Protein AF-A0A7S3JI72-F1 (afdb_monomer_lite)

Foldseek 3Di:
DVVLVVVLVVLVVVLVVLVVQCVDPDPVSNVVSCVVDPPVNSVVSVVVSVVSVVVVVVVVVVVVVVVVVLLVVLLVLLLVLLQQQLCQLCQNDPLDPRHHDNVSSVVSNVLSVLSVPQDPVCVVVSLVSLVVSLVVLVVCCPDPVNVVRPSSVVSSVSSNVSSD

Radius of gyration: 28.71 Å; chains: 1; bounding box: 62×26×76 Å

Organism: NCBI:txid151035

Sequence (164 aa):
VQPLLECLRECNITIRWLLLHRNCRDKKLRDIVEANHTTEDILDLLLSTSKFEKELKELFTDLVASKNTVWTKDKNECVYFMEEIAEYFAGNRNMGKQYVDQNYSAWFKQIGERISNLNYKHSTVTGRTIKSIIQALDDIEIYEPVETNVQIKHFIQETKKYLL

Secondary structure (DSSP, 8-state):
-HHHHHHHHHHHHHHHHHHHHHT-S-HHHHHHHHHH--HHHHHHHHHHHHHHHHHHHHHHHHHHHHHHHHHHHHHHHHHHHHHHHHHHHTTSS-SSS----HHHHHHHHHHHHHHHT--TT-HHHHHHHHHHHHHHHHHHTTSHHHHS-HHHHHHHHHHHHHH-

InterPro domains:
  IPR019393 WASH complex, subunit strumpellin [PF10266] (2-163)
  IPR019393 WASH complex, subunit strumpellin [PTHR15691] (2-163)

Structure (mmCIF, N/CA/C/O backbone):
data_AF-A0A7S3JI72-F1
#
_entry.id   AF-A0A7S3JI72-F1
#
loop_
_atom_site.group_PDB
_atom_site.id
_atom_site.type_symbol
_atom_site.label_atom_id
_atom_site.label_alt_id
_atom_site.label_comp_id
_atom_site.label_asym_id
_atom_site.label_entity_id
_atom_site.label_seq_id
_atom_site.pdbx_PDB_ins_code
_atom_site.Cartn_x
_atom_site.Cartn_y
_atom_site.Cartn_z
_atom_site.occupancy
_atom_site.B_iso_or_equiv
_atom_site.auth_seq_id
_atom_site.auth_comp_id
_atom_site.auth_asym_id
_atom_site.auth_atom_id
_atom_site.pdbx_PDB_model_num
ATOM 1 N N . VAL A 1 1 ? 2.001 0.337 -15.689 1.00 73.88 1 VAL A N 1
ATOM 2 C CA . VAL A 1 1 ? 3.373 0.323 -15.123 1.00 73.88 1 VAL A CA 1
ATOM 3 C C . VAL A 1 1 ? 4.298 -0.597 -15.911 1.00 73.88 1 VAL A C 1
ATOM 5 O O . VAL A 1 1 ? 5.274 -0.111 -16.457 1.00 73.88 1 VAL A O 1
ATOM 8 N N . GLN A 1 2 ? 3.979 -1.886 -16.037 1.00 84.06 2 GLN A N 1
ATOM 9 C CA . GLN A 1 2 ? 4.814 -2.843 -16.772 1.00 84.06 2 GLN A CA 1
ATOM 10 C C . GLN A 1 2 ? 5.107 -2.468 -18.245 1.00 84.06 2 GLN A C 1
ATOM 12 O O . GLN A 1 2 ? 6.280 -2.493 -18.606 1.00 84.06 2 GLN A O 1
ATOM 17 N N . PRO A 1 3 ? 4.140 -1.950 -19.034 1.00 91.56 3 PRO A N 1
ATOM 18 C CA . PRO A 1 3 ? 4.422 -1.494 -20.402 1.00 91.56 3 PRO A CA 1
ATOM 19 C C . PRO A 1 3 ? 5.424 -0.329 -20.484 1.00 91.56 3 PRO A C 1
ATOM 21 O O . PRO A 1 3 ? 6.163 -0.204 -21.452 1.00 91.56 3 PRO A O 1
ATOM 24 N N . LEU A 1 4 ? 5.477 0.529 -19.456 1.00 90.56 4 LEU A N 1
ATOM 25 C CA . LEU A 1 4 ? 6.410 1.663 -19.408 1.00 90.56 4 LEU A CA 1
ATOM 26 C C . LEU A 1 4 ? 7.846 1.190 -19.151 1.00 90.56 4 LEU A C 1
ATOM 28 O O . LEU A 1 4 ? 8.782 1.701 -19.757 1.00 90.56 4 LEU A O 1
ATOM 32 N N . LEU A 1 5 ? 8.014 0.193 -18.277 1.00 91.19 5 LEU A N 1
ATOM 33 C CA . LEU A 1 5 ? 9.312 -0.433 -18.012 1.00 91.19 5 LEU A CA 1
ATOM 34 C C . LEU A 1 5 ? 9.819 -1.222 -19.224 1.00 91.19 5 LEU A C 1
ATOM 36 O O . LEU A 1 5 ? 11.012 -1.190 -19.521 1.00 91.19 5 LEU A O 1
ATOM 40 N N . GLU A 1 6 ? 8.919 -1.913 -19.923 1.00 94.31 6 GLU A N 1
ATOM 41 C CA . GLU A 1 6 ? 9.226 -2.620 -21.169 1.00 94.31 6 GLU A CA 1
ATOM 42 C C . GLU A 1 6 ? 9.686 -1.638 -22.250 1.00 94.31 6 GLU A C 1
ATOM 44 O O . GLU A 1 6 ? 10.779 -1.809 -22.785 1.00 94.31 6 GLU A O 1
ATOM 49 N N . CYS A 1 7 ? 8.947 -0.546 -22.462 1.00 93.94 7 CYS A N 1
ATOM 50 C CA . CYS A 1 7 ? 9.334 0.523 -23.382 1.00 93.94 7 CYS A CA 1
ATOM 51 C C . CYS A 1 7 ? 10.712 1.122 -23.034 1.00 93.94 7 CYS A C 1
ATOM 53 O O . CYS A 1 7 ? 11.588 1.205 -23.893 1.00 93.94 7 CYS A O 1
ATOM 55 N N . LEU A 1 8 ? 10.971 1.457 -21.760 1.00 94.31 8 LEU A N 1
ATOM 56 C CA . LEU A 1 8 ? 12.274 1.990 -21.332 1.00 94.31 8 LEU A CA 1
ATOM 57 C C . LEU A 1 8 ? 13.419 1.011 -21.632 1.00 94.31 8 LEU A C 1
ATOM 59 O O . LEU A 1 8 ? 14.511 1.406 -22.055 1.00 94.31 8 LEU A O 1
ATOM 63 N N . ARG A 1 9 ? 13.180 -0.282 -21.402 1.00 95.00 9 ARG A N 1
ATOM 64 C CA . ARG A 1 9 ? 14.145 -1.340 -21.692 1.00 95.00 9 ARG A CA 1
ATOM 65 C C . ARG A 1 9 ? 14.386 -1.469 -23.196 1.00 95.00 9 ARG A C 1
ATOM 67 O O . ARG A 1 9 ? 15.540 -1.592 -23.600 1.00 95.00 9 ARG A O 1
ATOM 74 N N . GLU A 1 10 ? 13.341 -1.436 -24.013 1.00 96.44 10 GLU A N 1
ATOM 75 C CA . GLU A 1 10 ? 13.443 -1.499 -25.474 1.00 96.44 10 GLU A CA 1
ATOM 76 C C . GLU A 1 10 ? 14.212 -0.307 -26.049 1.00 96.44 10 GLU A C 1
ATOM 78 O O . GLU A 1 10 ? 15.111 -0.509 -26.870 1.00 96.44 10 GLU A O 1
ATOM 83 N N . CYS A 1 11 ? 13.961 0.909 -25.556 1.00 94.94 11 CYS A N 1
ATOM 84 C CA . CYS A 1 11 ? 14.727 2.098 -25.930 1.00 94.94 11 CYS A CA 1
ATOM 85 C C . CYS A 1 11 ? 16.223 1.918 -25.633 1.00 94.94 11 CYS A C 1
ATOM 87 O O . CYS A 1 11 ? 17.066 2.111 -26.509 1.00 94.94 11 CYS A O 1
ATOM 89 N N . ASN A 1 12 ? 16.566 1.460 -24.425 1.00 94.94 12 ASN A N 1
ATOM 90 C CA . ASN A 1 12 ? 17.957 1.221 -24.027 1.00 94.94 12 ASN A CA 1
ATOM 91 C C . ASN A 1 12 ? 18.643 0.122 -24.857 1.00 94.94 12 ASN A C 1
ATOM 93 O O . ASN A 1 12 ? 19.807 0.267 -25.242 1.00 94.94 12 ASN A O 1
ATOM 97 N N . ILE A 1 13 ? 17.934 -0.972 -25.155 1.00 96.38 13 ILE A N 1
ATOM 98 C CA . ILE A 1 13 ? 18.436 -2.039 -26.033 1.00 96.38 13 ILE A CA 1
ATOM 99 C C . ILE A 1 13 ? 18.705 -1.482 -27.432 1.00 96.38 13 ILE A C 1
ATOM 101 O O . ILE A 1 13 ? 19.774 -1.735 -27.988 1.00 96.38 13 ILE A O 1
ATOM 105 N N . THR A 1 14 ? 17.773 -0.698 -27.971 1.00 94.25 14 THR A N 1
ATOM 106 C CA . THR A 1 14 ? 17.864 -0.108 -29.312 1.00 94.25 14 THR A CA 1
ATOM 107 C C . THR A 1 14 ? 19.039 0.859 -29.415 1.00 94.25 14 THR A C 1
ATOM 109 O O . THR A 1 14 ? 19.870 0.707 -30.309 1.00 94.25 14 THR A O 1
ATOM 112 N N . ILE A 1 15 ? 19.192 1.781 -28.457 1.00 93.94 15 ILE A N 1
ATOM 113 C CA . ILE A 1 15 ? 20.335 2.708 -28.396 1.00 93.94 15 ILE A CA 1
ATOM 114 C C . ILE A 1 15 ? 21.653 1.929 -28.366 1.00 93.94 15 ILE A C 1
ATOM 116 O O . ILE A 1 15 ? 22.560 2.191 -29.158 1.00 93.94 15 ILE A O 1
ATOM 120 N N . ARG A 1 16 ? 21.764 0.933 -27.477 1.00 94.19 16 ARG A N 1
ATOM 121 C CA . ARG A 1 16 ? 22.978 0.117 -27.357 1.00 94.19 16 ARG A CA 1
ATOM 122 C C . ARG A 1 16 ? 23.278 -0.633 -28.652 1.00 94.19 16 ARG A C 1
ATOM 124 O O . ARG A 1 16 ? 24.436 -0.700 -29.062 1.00 94.19 16 ARG A O 1
ATOM 131 N N . TRP A 1 17 ? 22.253 -1.193 -29.290 1.00 94.19 17 TRP A N 1
ATOM 132 C CA . TRP A 1 17 ? 22.389 -1.898 -30.557 1.00 94.19 17 TRP A CA 1
ATOM 133 C C . TRP A 1 17 ? 22.892 -0.957 -31.658 1.00 94.19 17 TRP A C 1
ATOM 135 O O . TRP A 1 17 ? 23.895 -1.275 -32.296 1.00 94.19 17 TRP A O 1
ATOM 145 N N . LEU A 1 18 ? 22.285 0.223 -31.817 1.00 91.88 18 LEU A N 1
ATOM 146 C CA . LEU A 1 18 ? 22.677 1.222 -32.820 1.00 91.88 18 LEU A CA 1
ATOM 147 C C . LEU A 1 18 ? 24.132 1.679 -32.637 1.00 91.88 18 LEU A C 1
ATOM 149 O O . LEU A 1 18 ? 24.908 1.690 -33.595 1.00 91.88 18 LEU A O 1
ATOM 153 N N . LEU A 1 19 ? 24.535 1.982 -31.399 1.00 90.19 19 LEU A N 1
ATOM 154 C CA . LEU A 1 19 ? 25.900 2.413 -31.083 1.00 90.19 19 LEU A CA 1
ATOM 155 C C . LEU A 1 19 ? 26.945 1.319 -31.345 1.00 90.19 19 LEU A C 1
ATOM 157 O O . LEU A 1 19 ? 28.036 1.609 -31.839 1.00 90.19 19 LEU A O 1
ATOM 161 N N . LEU A 1 20 ? 26.633 0.059 -31.029 1.00 91.25 20 LEU A N 1
ATOM 162 C CA . LEU A 1 20 ? 27.547 -1.061 -31.268 1.00 91.25 20 LEU A CA 1
ATOM 163 C C . LEU A 1 20 ? 27.712 -1.359 -32.760 1.00 91.25 20 LEU A C 1
ATOM 165 O O . LEU A 1 20 ? 28.834 -1.577 -33.217 1.00 91.25 20 LEU A O 1
ATOM 169 N N . HIS A 1 21 ? 26.622 -1.349 -33.529 1.00 89.38 21 HIS A N 1
ATOM 170 C CA . HIS A 1 21 ? 26.662 -1.729 -34.942 1.00 89.38 21 HIS A CA 1
ATOM 171 C C . HIS A 1 21 ? 27.246 -0.629 -35.837 1.00 89.38 21 HIS A C 1
ATOM 173 O O . HIS A 1 21 ? 27.873 -0.950 -36.845 1.00 89.38 21 HIS A O 1
ATOM 179 N N . ARG A 1 22 ? 27.192 0.644 -35.424 1.00 86.19 22 ARG A N 1
ATOM 180 C CA . ARG A 1 22 ? 27.988 1.715 -36.056 1.00 86.19 22 ARG A CA 1
ATOM 181 C C . ARG A 1 22 ? 29.496 1.560 -35.848 1.00 86.19 22 ARG A C 1
ATOM 183 O O . ARG A 1 22 ? 30.282 1.975 -36.687 1.00 86.19 22 ARG A O 1
ATOM 190 N N . ASN A 1 23 ? 29.916 0.906 -34.769 1.00 85.50 23 ASN A N 1
ATOM 191 C CA . ASN A 1 23 ? 31.329 0.662 -34.468 1.00 85.50 23 ASN A CA 1
ATOM 192 C C . ASN A 1 23 ? 31.790 -0.757 -34.844 1.00 85.50 23 ASN A C 1
ATOM 194 O O . ASN A 1 23 ? 32.869 -1.195 -34.434 1.00 85.50 23 ASN A O 1
ATOM 198 N N . CYS A 1 24 ? 30.986 -1.508 -35.604 1.00 89.19 24 CYS A N 1
ATOM 199 C CA . CYS A 1 24 ? 31.326 -2.880 -35.953 1.00 89.19 24 CYS A CA 1
ATOM 200 C C . CYS A 1 24 ? 32.441 -2.953 -37.014 1.00 89.19 24 CYS A C 1
ATOM 202 O O . CYS A 1 24 ? 32.686 -2.019 -37.782 1.00 89.19 24 CYS A O 1
ATOM 204 N N . ARG A 1 25 ? 33.146 -4.093 -37.043 1.00 87.19 25 ARG A N 1
ATOM 205 C CA . ARG A 1 25 ? 34.230 -4.349 -38.009 1.00 87.19 25 ARG A CA 1
ATOM 206 C C . ARG A 1 25 ? 33.710 -4.648 -39.416 1.00 87.19 25 ARG A C 1
ATOM 208 O O . ARG A 1 25 ? 34.442 -4.447 -40.381 1.00 87.19 25 ARG A O 1
ATOM 215 N N . ASP A 1 26 ? 32.478 -5.144 -39.529 1.00 91.56 26 ASP A N 1
ATOM 216 C CA . ASP A 1 26 ? 31.859 -5.444 -40.816 1.00 91.56 26 ASP A CA 1
ATOM 217 C C . ASP A 1 26 ? 31.366 -4.152 -41.472 1.00 91.56 26 ASP A C 1
ATOM 219 O O . ASP A 1 26 ? 30.374 -3.548 -41.062 1.00 91.56 26 ASP A O 1
ATOM 223 N N . LYS A 1 27 ? 32.069 -3.741 -42.527 1.00 89.94 27 LYS A N 1
ATOM 224 C CA . LYS A 1 27 ? 31.757 -2.523 -43.269 1.00 89.94 27 LYS A CA 1
ATOM 225 C C . LYS A 1 27 ? 30.331 -2.533 -43.831 1.00 89.94 27 LYS A C 1
ATOM 227 O O . LYS A 1 27 ? 29.674 -1.504 -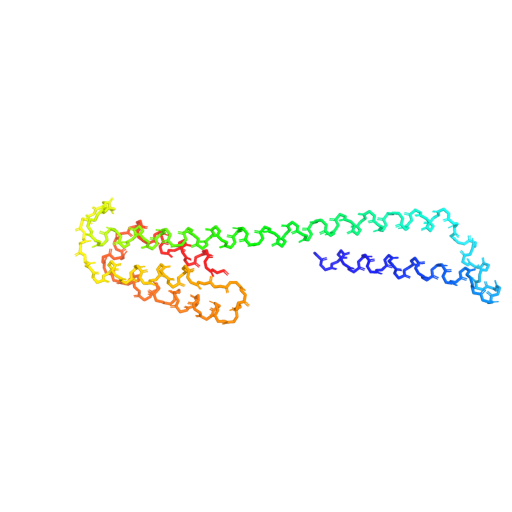43.783 1.00 89.94 27 LYS A O 1
ATOM 232 N N . LYS A 1 28 ? 29.825 -3.677 -44.312 1.00 88.50 28 LYS A N 1
ATOM 233 C CA . LYS A 1 28 ? 28.482 -3.739 -44.915 1.00 88.50 28 LYS A CA 1
ATOM 234 C C . LYS A 1 28 ? 27.400 -3.430 -43.887 1.00 88.50 28 LYS A C 1
ATOM 236 O O . LYS A 1 28 ? 26.480 -2.675 -44.175 1.00 88.50 28 LYS A O 1
ATOM 241 N N . LEU A 1 29 ? 27.523 -4.003 -42.690 1.00 84.69 29 LEU A N 1
ATOM 242 C CA . LEU A 1 29 ? 26.576 -3.770 -41.602 1.00 84.69 29 LEU A CA 1
ATOM 243 C C . LEU A 1 29 ? 26.653 -2.331 -41.090 1.00 84.69 29 LEU A C 1
ATOM 245 O O . LEU A 1 29 ? 25.613 -1.710 -40.883 1.00 84.69 29 LEU A O 1
ATOM 249 N N . ARG A 1 30 ? 27.862 -1.780 -40.943 1.00 89.75 30 ARG A N 1
ATOM 250 C CA . ARG A 1 30 ? 28.045 -0.381 -40.543 1.00 89.75 30 ARG A CA 1
ATOM 251 C C . ARG A 1 30 ? 27.406 0.587 -41.538 1.00 89.75 30 ARG A C 1
ATOM 253 O O . ARG A 1 30 ? 26.620 1.431 -41.118 1.00 89.75 30 ARG A O 1
ATOM 260 N N . ASP A 1 31 ? 27.685 0.421 -42.830 1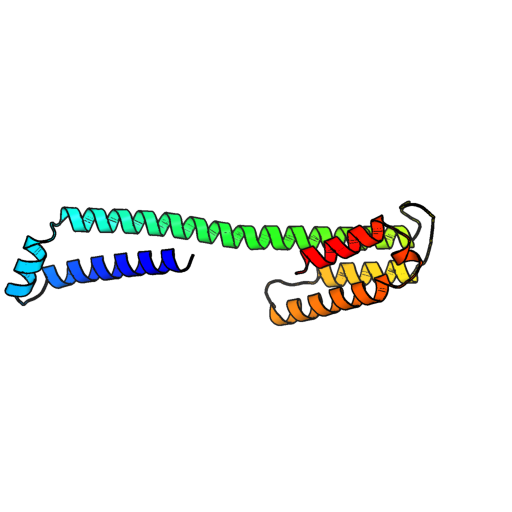.00 88.75 31 ASP A N 1
ATOM 261 C CA . ASP A 1 31 ? 27.177 1.306 -43.883 1.00 88.75 31 ASP A CA 1
ATOM 262 C C . ASP A 1 31 ? 25.629 1.278 -43.932 1.00 88.75 31 ASP A C 1
ATOM 264 O O . ASP A 1 31 ? 24.994 2.316 -44.109 1.00 88.75 31 ASP A O 1
ATOM 268 N N . ILE A 1 32 ? 25.000 0.114 -43.694 1.00 89.06 32 ILE A N 1
ATOM 269 C CA . ILE A 1 32 ? 23.533 -0.006 -43.589 1.00 89.06 32 ILE A CA 1
ATOM 270 C C . ILE A 1 32 ? 22.994 0.794 -42.396 1.00 89.06 32 ILE A C 1
ATOM 272 O O . ILE A 1 32 ? 22.000 1.505 -42.532 1.00 89.06 32 ILE A O 1
ATOM 276 N N . VAL A 1 33 ? 23.612 0.683 -41.218 1.00 87.81 33 VAL A N 1
ATOM 277 C CA . VAL A 1 33 ? 23.126 1.382 -40.017 1.00 87.81 33 VAL A CA 1
ATOM 278 C C . VAL A 1 33 ? 23.320 2.894 -40.142 1.00 87.81 33 VAL A C 1
ATOM 280 O O . VAL A 1 33 ? 22.417 3.649 -39.786 1.00 87.81 33 VAL A O 1
ATOM 283 N N . GLU A 1 34 ? 24.455 3.340 -40.685 1.00 87.31 34 GLU A N 1
ATOM 284 C CA . GLU A 1 34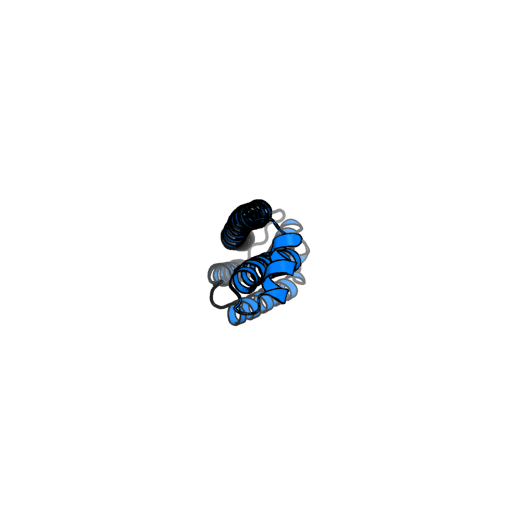 ? 24.747 4.760 -40.914 1.00 87.31 34 GLU A CA 1
ATOM 285 C C . GLU A 1 34 ? 23.820 5.402 -41.953 1.00 87.31 34 GLU A C 1
ATOM 287 O O . GLU A 1 34 ? 23.465 6.567 -41.794 1.00 87.31 34 GLU A O 1
ATOM 292 N N . ALA A 1 35 ? 23.388 4.651 -42.971 1.00 89.69 35 ALA A N 1
ATOM 293 C CA . ALA A 1 35 ? 22.454 5.143 -43.983 1.00 89.69 35 ALA A CA 1
ATOM 294 C C . ALA A 1 35 ? 21.019 5.328 -43.459 1.00 89.69 35 ALA A C 1
ATOM 296 O O . ALA A 1 35 ? 20.284 6.156 -43.988 1.00 89.69 35 ALA A O 1
ATOM 297 N N . ASN A 1 36 ? 20.610 4.547 -42.453 1.00 87.06 36 ASN A N 1
ATOM 298 C CA . ASN A 1 36 ? 19.236 4.562 -41.938 1.00 87.06 36 ASN A CA 1
ATOM 299 C C . ASN A 1 36 ? 19.047 5.460 -40.709 1.00 87.06 36 ASN A C 1
ATOM 301 O O . ASN A 1 36 ? 17.927 5.884 -40.454 1.00 87.06 36 ASN A O 1
ATOM 305 N N . HIS A 1 37 ? 20.107 5.717 -39.937 1.00 86.44 37 HIS A N 1
ATOM 306 C CA . HIS A 1 37 ? 20.027 6.528 -38.722 1.00 86.44 37 HIS A CA 1
ATOM 307 C C . HIS A 1 37 ? 21.238 7.449 -38.619 1.00 86.44 37 HIS A C 1
ATOM 309 O O . HIS A 1 37 ? 22.397 7.002 -38.637 1.00 86.44 37 HIS A O 1
ATOM 315 N N . THR A 1 38 ? 20.971 8.740 -38.464 1.00 88.94 38 THR A N 1
ATOM 316 C CA . THR A 1 38 ? 22.001 9.748 -38.243 1.00 88.94 38 THR A CA 1
ATOM 317 C C . THR A 1 38 ? 22.474 9.732 -36.790 1.00 88.94 38 THR A C 1
ATOM 319 O O . THR A 1 38 ? 21.875 9.123 -35.903 1.00 88.94 38 THR A O 1
ATOM 322 N N . THR A 1 39 ? 23.600 10.395 -36.530 1.00 87.44 39 THR A N 1
ATOM 323 C CA . THR A 1 39 ? 24.075 10.586 -35.155 1.00 87.44 39 THR A CA 1
ATOM 324 C C . THR A 1 39 ? 23.091 11.436 -34.341 1.00 87.44 39 THR A C 1
ATOM 326 O O . THR A 1 39 ? 22.939 11.189 -33.149 1.00 87.44 39 THR A O 1
ATOM 329 N N . GLU A 1 40 ? 22.408 12.394 -34.977 1.00 91.19 40 GLU A N 1
ATOM 330 C CA . GLU A 1 40 ? 21.400 13.254 -34.341 1.00 91.19 40 GLU A CA 1
ATOM 331 C C . GLU A 1 40 ? 20.199 12.430 -33.865 1.00 91.19 40 GLU A C 1
ATOM 333 O O . GLU A 1 40 ? 19.854 12.508 -32.691 1.00 91.19 40 GLU A O 1
ATOM 338 N N . ASP A 1 41 ? 19.681 11.519 -34.698 1.00 90.25 41 ASP A N 1
ATOM 339 C CA . ASP A 1 41 ? 18.567 10.629 -34.324 1.00 90.25 41 ASP A CA 1
ATOM 340 C C . ASP A 1 41 ? 18.885 9.785 -33.076 1.00 90.25 41 ASP A C 1
ATOM 342 O O . ASP A 1 41 ? 18.046 9.575 -32.198 1.00 90.25 41 ASP A O 1
ATOM 346 N N . ILE A 1 42 ? 20.126 9.292 -32.979 1.00 91.12 42 ILE A N 1
ATOM 347 C CA . ILE A 1 42 ? 20.583 8.492 -31.834 1.00 91.12 42 ILE A CA 1
ATOM 348 C C . ILE A 1 42 ? 20.693 9.362 -30.579 1.00 91.12 42 ILE A C 1
ATOM 350 O O . ILE A 1 42 ? 20.334 8.909 -29.489 1.00 91.12 42 ILE A O 1
ATOM 354 N N . LEU A 1 43 ? 21.196 10.592 -30.714 1.00 92.81 43 LEU A N 1
ATOM 355 C CA . LEU A 1 43 ? 21.298 11.541 -29.607 1.00 92.81 43 LEU A CA 1
ATOM 356 C C . LEU A 1 43 ? 19.913 11.969 -29.107 1.00 92.81 43 LEU A C 1
ATOM 358 O O . LEU A 1 43 ? 19.699 11.988 -27.896 1.00 92.81 43 LEU A O 1
ATOM 362 N N . ASP A 1 44 ? 18.967 12.220 -30.008 1.00 94.75 44 ASP A N 1
ATOM 363 C CA . ASP A 1 44 ? 17.584 12.566 -29.672 1.00 94.75 44 ASP A CA 1
ATOM 364 C C . ASP A 1 44 ? 16.870 11.416 -28.961 1.00 94.75 44 ASP A C 1
ATOM 366 O O . ASP A 1 44 ? 16.194 11.626 -27.946 1.00 94.75 44 ASP A O 1
ATOM 370 N N . LEU A 1 45 ? 17.064 10.181 -29.436 1.00 93.06 45 LEU A N 1
ATOM 371 C CA . LEU A 1 45 ? 16.540 8.989 -28.774 1.00 93.06 45 LEU A CA 1
ATOM 372 C C . LEU A 1 45 ? 17.158 8.811 -27.381 1.00 93.06 45 LEU A C 1
ATOM 374 O O . LEU A 1 45 ? 16.444 8.495 -26.428 1.00 93.06 45 LEU A O 1
ATOM 378 N N . LEU A 1 46 ? 18.466 9.037 -27.236 1.00 95.00 46 LEU A N 1
ATOM 379 C CA . LEU A 1 46 ? 19.167 8.946 -25.954 1.00 95.00 46 LEU A CA 1
ATOM 380 C C . LEU A 1 46 ? 18.675 10.005 -24.964 1.00 95.00 46 LEU A C 1
ATOM 382 O O . LEU A 1 46 ? 18.387 9.678 -23.810 1.00 95.00 46 LEU A O 1
ATOM 386 N N . LEU A 1 47 ? 18.524 11.251 -25.411 1.00 96.19 47 LEU A N 1
ATOM 387 C CA . LEU A 1 47 ? 18.028 12.347 -24.585 1.00 96.19 47 LEU A CA 1
ATOM 388 C C . LEU A 1 47 ? 16.580 12.094 -24.148 1.00 96.19 47 LEU A C 1
ATOM 390 O O . LEU A 1 47 ? 16.250 12.229 -22.968 1.00 96.19 47 LEU A O 1
ATOM 394 N N . SER A 1 48 ? 15.735 11.666 -25.087 1.00 95.81 48 SER A N 1
ATOM 395 C CA . SER A 1 48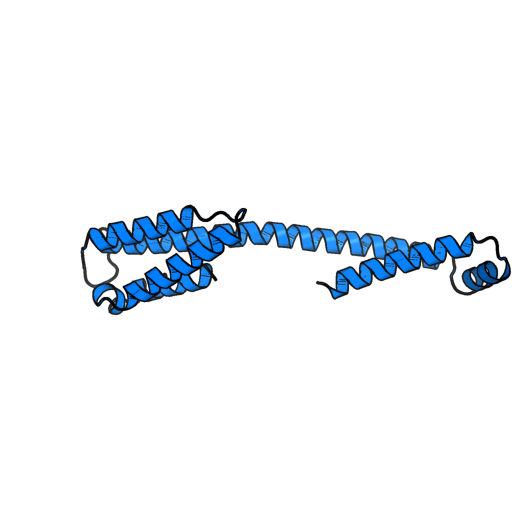 ? 14.332 11.331 -24.828 1.00 95.81 48 SER A CA 1
ATOM 396 C C . SER A 1 48 ? 14.201 10.145 -23.867 1.00 95.81 48 SER A C 1
ATOM 398 O O . SER A 1 48 ? 13.389 10.192 -22.944 1.00 95.81 48 SER A O 1
ATOM 400 N N . THR A 1 49 ? 15.050 9.121 -24.013 1.00 96.00 49 THR A N 1
ATOM 401 C CA . THR A 1 49 ? 15.110 7.965 -23.099 1.00 96.00 49 THR A CA 1
ATOM 402 C C . THR A 1 49 ? 15.551 8.385 -21.700 1.00 96.00 49 THR A C 1
ATOM 404 O O . THR A 1 49 ? 14.941 7.963 -20.723 1.00 96.00 49 THR A O 1
ATOM 407 N N . SER A 1 50 ? 16.554 9.262 -21.585 1.00 95.62 50 SER A N 1
ATOM 408 C CA . SER A 1 50 ? 17.017 9.782 -20.293 1.00 95.62 50 SER A CA 1
ATOM 409 C C . SER A 1 50 ? 15.944 10.612 -19.582 1.00 95.62 50 SER A C 1
ATOM 411 O O . SER A 1 50 ? 15.728 10.450 -18.378 1.00 95.62 50 SER A O 1
ATOM 413 N N . LYS A 1 51 ? 15.230 11.471 -20.321 1.00 95.75 51 LYS A N 1
ATOM 414 C CA . LYS A 1 51 ? 14.104 12.237 -19.778 1.00 95.75 51 LYS A CA 1
ATOM 415 C C . LYS A 1 51 ? 12.989 11.309 -19.295 1.00 95.75 51 LYS A C 1
ATOM 417 O O . LYS A 1 51 ? 12.529 11.456 -18.165 1.00 95.75 51 LYS A O 1
ATOM 422 N N . PHE A 1 52 ? 12.606 10.335 -20.117 1.00 95.88 52 PHE A N 1
ATOM 423 C CA . PHE A 1 52 ? 11.594 9.348 -19.758 1.00 95.88 52 PHE A CA 1
ATOM 424 C C . PHE A 1 52 ? 11.992 8.534 -18.519 1.00 95.88 52 PHE A C 1
ATOM 426 O O . PHE A 1 52 ? 11.181 8.365 -17.614 1.00 95.88 52 PHE A O 1
ATOM 433 N N . GLU A 1 53 ? 13.245 8.079 -18.432 1.00 95.62 53 GLU A N 1
ATOM 434 C CA . GLU A 1 53 ? 13.760 7.360 -17.263 1.00 95.62 53 GLU A CA 1
ATOM 435 C C . GLU A 1 53 ? 13.647 8.196 -15.986 1.00 95.62 53 GLU A C 1
ATOM 437 O O . GLU A 1 53 ? 13.208 7.689 -14.950 1.00 95.62 53 GLU A O 1
ATOM 442 N N . LYS A 1 54 ? 14.017 9.479 -16.060 1.00 96.19 54 LYS A N 1
ATOM 443 C CA . LYS A 1 54 ? 13.920 10.400 -14.927 1.00 96.19 54 LYS A CA 1
ATOM 444 C C . LYS A 1 54 ? 12.473 10.556 -14.460 1.00 96.19 54 LYS A C 1
ATOM 446 O O . LYS A 1 54 ? 12.205 10.343 -13.281 1.00 96.19 54 LYS A O 1
ATOM 451 N N . GLU A 1 55 ? 11.558 10.878 -15.371 1.00 95.25 55 GLU A N 1
ATOM 452 C CA . GLU A 1 55 ? 10.135 11.054 -15.050 1.00 95.25 55 GLU A CA 1
ATOM 453 C C . GLU A 1 55 ? 9.529 9.763 -14.482 1.00 95.25 55 GLU A C 1
ATOM 455 O O . GLU A 1 55 ? 8.818 9.784 -13.477 1.00 95.25 55 GLU A O 1
ATOM 460 N N . LEU A 1 56 ? 9.867 8.610 -15.068 1.00 93.94 56 LEU A N 1
ATOM 461 C CA . LEU A 1 56 ? 9.412 7.313 -14.583 1.00 93.94 56 LEU A CA 1
ATOM 462 C C . LEU A 1 56 ? 9.928 7.037 -13.164 1.00 93.94 56 LEU A C 1
ATOM 464 O O . LEU A 1 56 ? 9.168 6.595 -12.302 1.00 93.94 56 LEU A O 1
ATOM 468 N N . LYS A 1 57 ? 11.206 7.321 -12.896 1.00 93.62 57 LYS A N 1
ATOM 469 C CA . LYS A 1 57 ? 11.816 7.156 -11.572 1.00 93.62 57 LYS A CA 1
ATOM 470 C C . LYS A 1 57 ? 11.172 8.062 -10.525 1.00 93.62 57 LYS A C 1
ATOM 472 O O . LYS A 1 57 ? 10.934 7.599 -9.408 1.00 93.62 57 LYS A O 1
ATOM 477 N N . GLU A 1 58 ? 10.905 9.319 -10.864 1.00 94.12 58 GLU A N 1
ATOM 478 C CA . GLU A 1 58 ? 10.217 10.270 -9.983 1.00 94.12 58 GLU A CA 1
ATOM 479 C C . GLU A 1 58 ? 8.821 9.745 -9.627 1.00 94.12 58 GLU A C 1
ATOM 481 O O . GLU A 1 58 ? 8.534 9.545 -8.448 1.00 94.12 58 GLU A O 1
ATOM 486 N N . LEU A 1 59 ? 8.030 9.339 -10.626 1.00 90.50 59 LEU A N 1
ATOM 487 C CA . LEU A 1 59 ? 6.707 8.740 -10.413 1.00 90.50 59 LEU A CA 1
ATOM 488 C C . LEU A 1 59 ? 6.744 7.502 -9.507 1.00 90.50 59 LEU A C 1
ATOM 490 O O . LEU A 1 59 ? 5.899 7.350 -8.625 1.00 90.50 59 LEU A O 1
ATOM 494 N N . PHE A 1 60 ? 7.713 6.602 -9.697 1.00 88.62 60 PHE A N 1
ATOM 495 C CA . PHE A 1 60 ? 7.863 5.433 -8.825 1.00 88.62 60 PHE A CA 1
ATOM 496 C C . PHE A 1 60 ? 8.266 5.808 -7.403 1.00 88.62 60 PHE A C 1
ATOM 498 O O . PHE A 1 60 ? 7.790 5.189 -6.451 1.00 88.62 60 PHE A O 1
ATOM 505 N N . THR A 1 61 ? 9.149 6.791 -7.255 1.00 89.69 61 THR A N 1
ATOM 506 C CA . THR A 1 61 ? 9.606 7.253 -5.942 1.00 89.69 61 THR A CA 1
ATOM 507 C C . THR A 1 61 ? 8.437 7.851 -5.169 1.00 89.69 61 THR A C 1
ATOM 509 O O . THR A 1 61 ? 8.210 7.468 -4.021 1.00 89.69 61 THR A O 1
ATOM 512 N N . ASP A 1 62 ? 7.640 8.688 -5.829 1.00 88.81 62 ASP A N 1
ATOM 513 C CA . ASP A 1 62 ? 6.451 9.304 -5.251 1.00 88.81 62 ASP A CA 1
ATOM 514 C C . ASP A 1 62 ? 5.387 8.262 -4.903 1.00 88.81 62 ASP A C 1
ATOM 516 O O . ASP A 1 62 ? 4.836 8.295 -3.807 1.00 88.81 62 ASP A O 1
ATOM 520 N N . LEU A 1 63 ? 5.152 7.279 -5.778 1.00 86.44 63 LEU A N 1
ATOM 521 C CA . LEU A 1 63 ? 4.210 6.185 -5.525 1.00 86.44 63 LEU A CA 1
ATOM 522 C C . LEU A 1 63 ? 4.624 5.323 -4.321 1.00 86.44 63 LEU A C 1
ATOM 524 O O . LEU A 1 63 ? 3.792 4.897 -3.518 1.00 86.44 63 LEU A O 1
ATOM 528 N N . VAL A 1 64 ? 5.918 5.031 -4.185 1.00 84.69 64 VAL A N 1
ATOM 529 C CA . VAL A 1 64 ? 6.435 4.260 -3.045 1.00 84.69 64 VAL A CA 1
ATOM 530 C C . VAL A 1 64 ? 6.373 5.089 -1.761 1.00 84.69 64 VAL A C 1
ATOM 532 O O . VAL A 1 64 ? 6.005 4.558 -0.710 1.00 84.69 64 VAL A O 1
ATOM 535 N N . ALA A 1 65 ? 6.685 6.385 -1.834 1.00 83.19 65 ALA A N 1
ATOM 536 C CA . ALA A 1 65 ? 6.573 7.300 -0.705 1.00 83.19 65 ALA A CA 1
ATOM 537 C C . ALA A 1 65 ? 5.114 7.450 -0.247 1.00 83.19 65 ALA A C 1
ATOM 539 O O . ALA A 1 65 ? 4.831 7.341 0.950 1.00 83.19 65 ALA A O 1
ATOM 540 N N . SER A 1 66 ? 4.180 7.606 -1.189 1.00 85.38 66 SER A N 1
ATOM 541 C CA . SER A 1 66 ? 2.751 7.740 -0.908 1.00 85.38 66 SER A CA 1
ATOM 542 C C . SER A 1 66 ? 2.160 6.468 -0.307 1.00 85.38 66 SER A C 1
ATOM 544 O O . SER A 1 66 ? 1.271 6.536 0.535 1.00 85.38 66 SER A O 1
ATOM 546 N N . LYS A 1 67 ? 2.663 5.284 -0.673 1.00 82.56 67 LYS A N 1
ATOM 547 C CA . LYS A 1 67 ? 2.174 4.026 -0.096 1.00 82.56 67 LYS A CA 1
ATOM 548 C C . LYS A 1 67 ? 2.362 3.972 1.423 1.00 82.56 67 LYS A C 1
ATOM 550 O O . LYS A 1 67 ? 1.466 3.521 2.131 1.00 82.56 67 LYS A O 1
ATOM 555 N N . ASN A 1 68 ? 3.504 4.441 1.931 1.00 80.44 68 ASN A N 1
ATOM 556 C CA . ASN A 1 68 ? 3.765 4.465 3.374 1.00 80.44 68 ASN A CA 1
ATOM 557 C C . ASN A 1 68 ? 2.891 5.491 4.100 1.00 80.44 68 ASN A C 1
ATOM 559 O O . ASN A 1 68 ? 2.450 5.228 5.221 1.00 80.44 68 ASN A O 1
ATOM 563 N N . THR A 1 69 ? 2.642 6.649 3.485 1.00 84.44 69 THR A N 1
ATOM 564 C CA . THR A 1 69 ? 1.791 7.681 4.086 1.00 84.44 69 THR A CA 1
ATOM 565 C C . THR A 1 69 ? 0.332 7.244 4.119 1.00 84.44 69 THR A C 1
ATOM 567 O O . THR A 1 69 ? -0.291 7.370 5.167 1.00 84.44 69 THR A O 1
ATOM 570 N N . VAL A 1 70 ? -0.176 6.650 3.033 1.00 85.94 70 VAL A N 1
ATOM 571 C CA . VAL A 1 70 ? -1.521 6.053 2.971 1.00 85.94 70 VAL A CA 1
ATOM 572 C C . VAL A 1 70 ? -1.658 4.946 4.014 1.00 85.94 70 VAL A C 1
ATOM 574 O O . VAL A 1 70 ? -2.531 5.032 4.865 1.00 85.94 70 VAL A O 1
ATOM 577 N N . TRP A 1 71 ? -0.722 3.991 4.057 1.00 86.88 71 TRP A N 1
ATOM 578 C CA . TRP A 1 71 ? -0.723 2.928 5.069 1.00 86.88 71 TRP A CA 1
ATOM 579 C C . TRP A 1 71 ? -0.765 3.467 6.503 1.00 86.88 71 TRP A C 1
ATOM 581 O O . TRP A 1 71 ? -1.522 2.982 7.339 1.00 86.88 71 TRP A O 1
ATOM 591 N N . THR A 1 72 ? 0.068 4.464 6.808 1.00 86.88 72 THR A N 1
ATOM 592 C CA . THR A 1 72 ? 0.140 5.039 8.158 1.00 86.88 72 THR A CA 1
ATOM 593 C C . THR A 1 72 ? -1.144 5.783 8.504 1.00 86.88 72 THR A C 1
ATOM 595 O O . THR A 1 72 ? -1.627 5.668 9.626 1.00 86.88 72 THR A O 1
ATOM 598 N N . LYS A 1 73 ? -1.709 6.516 7.540 1.00 90.62 73 LYS A N 1
ATOM 599 C CA . LYS A 1 73 ? -2.983 7.209 7.700 1.00 90.62 73 LYS A CA 1
ATOM 600 C C . LYS A 1 73 ? -4.110 6.214 7.976 1.00 90.62 73 LYS A C 1
ATOM 602 O O . LYS A 1 73 ? -4.743 6.318 9.017 1.00 90.62 73 LYS A O 1
ATOM 607 N N . ASP A 1 74 ? -4.298 5.229 7.106 1.00 91.44 74 ASP A N 1
ATOM 608 C CA . ASP A 1 74 ? -5.388 4.251 7.202 1.00 91.44 74 ASP A CA 1
ATOM 609 C 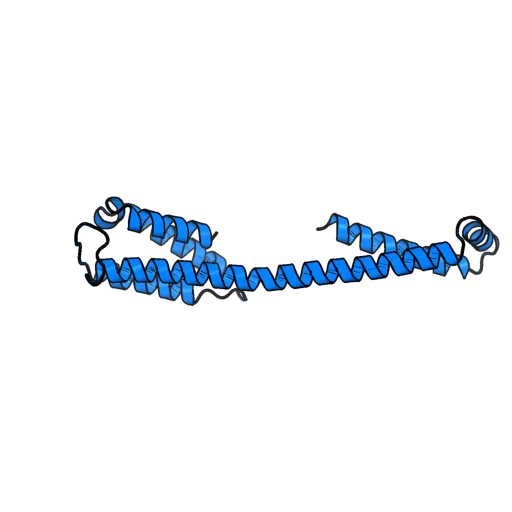C . ASP A 1 74 ? -5.296 3.437 8.501 1.00 91.44 74 ASP A C 1
ATOM 611 O O . ASP A 1 74 ? -6.291 3.216 9.192 1.00 91.44 74 ASP A O 1
ATOM 615 N N . LYS A 1 75 ? -4.074 3.069 8.904 1.00 92.12 75 LYS A N 1
ATOM 616 C CA . LYS A 1 75 ? -3.808 2.430 10.196 1.00 92.12 75 LYS A CA 1
ATOM 617 C C . LYS A 1 75 ? -4.206 3.321 11.375 1.00 92.12 75 LYS A C 1
ATOM 619 O O . LYS A 1 75 ? -4.828 2.825 12.310 1.00 92.12 75 LYS A O 1
ATOM 624 N N . ASN A 1 76 ? -3.843 4.603 11.354 1.00 93.12 76 ASN A N 1
ATOM 625 C CA . ASN A 1 76 ? -4.174 5.534 12.433 1.00 93.12 76 ASN A CA 1
ATOM 626 C C . ASN A 1 76 ? -5.687 5.771 12.534 1.00 93.12 76 ASN A C 1
ATOM 628 O O . ASN A 1 76 ? -6.211 5.786 13.643 1.00 93.12 76 ASN A O 1
ATOM 632 N N . GLU A 1 77 ? -6.392 5.880 11.405 1.00 93.69 77 GLU A N 1
ATOM 633 C CA . GLU A 1 77 ? -7.861 5.966 11.377 1.00 93.69 77 GLU A CA 1
ATOM 634 C C . GLU A 1 77 ? -8.505 4.712 11.987 1.00 93.69 77 GLU A C 1
ATOM 636 O O . GLU A 1 77 ? -9.417 4.806 12.805 1.00 93.69 77 GLU A O 1
ATOM 641 N N . CYS A 1 78 ? -7.983 3.521 11.674 1.00 93.38 78 CYS A N 1
ATOM 642 C CA . CYS A 1 78 ? -8.463 2.283 12.288 1.00 93.38 78 CYS A CA 1
ATOM 643 C C . CYS A 1 78 ? -8.255 2.255 13.808 1.00 93.38 78 CYS A C 1
ATOM 645 O O . CYS A 1 78 ? -9.149 1.826 14.535 1.00 93.38 78 CYS A O 1
ATOM 647 N N . VAL A 1 79 ? -7.086 2.691 14.293 1.00 94.50 79 VAL A N 1
ATOM 648 C CA . VAL A 1 79 ? -6.812 2.789 15.738 1.00 94.50 79 VAL A CA 1
ATOM 649 C C . VAL A 1 79 ? -7.783 3.768 16.389 1.00 94.50 79 VAL A C 1
ATOM 651 O O . VAL A 1 79 ? -8.397 3.420 17.394 1.00 94.50 79 VAL A O 1
ATOM 654 N N . TYR A 1 80 ? -7.985 4.934 15.772 1.00 94.50 80 TYR A N 1
ATOM 655 C CA . TYR A 1 80 ? -8.940 5.934 16.235 1.00 94.50 80 TYR A CA 1
ATOM 656 C C . TYR A 1 80 ? -10.351 5.348 16.363 1.00 94.50 80 TYR A C 1
ATOM 658 O O . TYR A 1 80 ? -10.948 5.436 17.428 1.00 94.50 80 TYR A O 1
ATOM 666 N N . PHE A 1 81 ? -10.864 4.654 15.344 1.00 93.06 81 PHE A N 1
ATOM 667 C CA . PHE A 1 81 ? -12.181 4.011 15.425 1.00 93.06 81 PHE A CA 1
ATOM 668 C C . PHE A 1 81 ? -12.293 3.003 16.572 1.00 93.06 81 PHE A C 1
ATOM 670 O O . PHE A 1 81 ? -13.306 2.979 17.271 1.00 93.06 81 PHE A O 1
ATOM 677 N N . MET A 1 82 ? -11.262 2.187 16.801 1.00 93.56 82 MET A N 1
ATOM 678 C CA . MET A 1 82 ? -11.266 1.226 17.908 1.00 93.56 82 MET A CA 1
ATOM 679 C C . MET A 1 82 ? -11.240 1.920 19.276 1.00 93.56 82 MET A C 1
ATOM 681 O O . MET A 1 82 ? -11.939 1.487 20.192 1.00 93.56 82 MET A O 1
ATOM 685 N N . GLU A 1 83 ? -10.489 3.015 19.416 1.00 93.44 83 GLU A N 1
ATOM 686 C CA . GLU A 1 83 ? -10.480 3.842 20.628 1.00 93.44 83 GLU A CA 1
ATOM 687 C C . GLU A 1 83 ? -11.838 4.515 20.863 1.00 93.44 83 GLU A C 1
ATOM 689 O O . GLU A 1 83 ? -12.358 4.475 21.977 1.00 93.44 83 GLU A O 1
ATOM 694 N N . GLU A 1 84 ? -12.464 5.057 19.818 1.00 92.00 84 GLU A N 1
ATOM 695 C CA . GLU A 1 84 ? -13.790 5.673 19.898 1.00 92.00 84 GLU A CA 1
ATOM 696 C C . GLU A 1 84 ? -14.849 4.682 20.397 1.00 92.00 84 GLU A C 1
ATOM 698 O O . GLU A 1 84 ? -15.628 5.005 21.301 1.00 92.00 84 GLU A O 1
ATOM 703 N N . ILE A 1 85 ? -14.862 3.464 19.843 1.00 90.19 85 ILE A N 1
ATOM 704 C CA . ILE A 1 85 ? -15.775 2.399 20.276 1.00 90.19 85 ILE A CA 1
ATOM 705 C C . ILE A 1 85 ? -15.460 1.988 21.721 1.00 90.19 85 ILE A C 1
ATOM 707 O O . ILE A 1 85 ? -16.371 1.829 22.537 1.00 90.19 85 ILE A O 1
ATOM 711 N N . ALA A 1 86 ? -14.181 1.855 22.077 1.00 92.00 86 ALA A N 1
ATOM 712 C CA . ALA A 1 86 ? -13.793 1.489 23.431 1.00 92.00 86 ALA A CA 1
ATOM 713 C C . ALA A 1 86 ? -14.221 2.526 24.480 1.00 92.00 86 ALA A C 1
ATOM 715 O O . ALA A 1 86 ? -14.673 2.154 25.565 1.00 92.00 86 ALA A O 1
ATOM 716 N N . GLU A 1 87 ? -14.092 3.816 24.174 1.00 90.31 87 GLU A N 1
ATOM 717 C CA . GLU A 1 87 ? -14.511 4.904 25.060 1.00 90.31 87 GLU A CA 1
ATOM 718 C C . GLU A 1 87 ? -16.041 5.013 25.163 1.00 90.31 87 GLU A C 1
ATOM 720 O O . GLU A 1 87 ? -16.562 5.379 26.220 1.00 90.31 87 GLU A O 1
ATOM 725 N N . TYR A 1 88 ? -16.782 4.627 24.117 1.00 89.19 88 TYR A N 1
ATOM 726 C CA . TYR A 1 88 ? -18.236 4.454 24.204 1.00 89.19 88 TYR A CA 1
ATOM 727 C C . TYR A 1 88 ? -18.612 3.371 25.221 1.00 89.19 88 TYR A C 1
ATOM 729 O O . TYR A 1 88 ? -19.368 3.648 26.153 1.00 89.19 88 TYR A O 1
ATOM 737 N N . PHE A 1 89 ? -18.017 2.178 25.121 1.00 87.56 89 PHE A N 1
ATOM 738 C CA . PHE A 1 89 ? -18.268 1.095 26.079 1.00 87.56 89 PHE A CA 1
ATOM 739 C C . PHE A 1 89 ? -17.737 1.398 27.492 1.00 87.56 89 PHE A C 1
ATOM 741 O O . PHE A 1 89 ? -18.255 0.857 28.466 1.00 87.56 89 PHE A O 1
ATOM 748 N N . ALA A 1 90 ? -16.757 2.296 27.641 1.00 88.06 90 ALA A N 1
ATOM 749 C CA . ALA A 1 90 ? -16.315 2.801 28.945 1.00 88.06 90 ALA A CA 1
ATOM 750 C C . ALA A 1 90 ? -17.310 3.788 29.589 1.00 88.06 90 ALA A C 1
ATOM 752 O O . ALA A 1 90 ? -17.175 4.112 30.767 1.00 88.06 90 ALA A O 1
ATOM 753 N N . GLY A 1 91 ? -18.301 4.273 28.832 1.00 85.19 91 GLY A N 1
ATOM 754 C CA . GLY A 1 91 ? -19.252 5.294 29.273 1.00 85.19 91 GLY A CA 1
ATOM 755 C C . GLY A 1 91 ? -18.738 6.731 29.152 1.00 85.19 91 GLY A C 1
ATOM 756 O O . GLY A 1 91 ? -19.419 7.651 29.600 1.00 85.19 91 GLY A O 1
ATOM 757 N N . ASN A 1 92 ? -17.575 6.936 28.527 1.00 82.25 92 ASN A N 1
ATOM 758 C CA . ASN A 1 92 ? -16.950 8.249 28.346 1.00 82.25 92 ASN A CA 1
ATOM 759 C C . ASN A 1 92 ? -17.421 8.961 27.069 1.00 82.25 92 ASN A C 1
ATOM 761 O O . ASN A 1 92 ? -17.182 10.158 26.902 1.00 82.25 92 ASN A O 1
ATOM 765 N N . ARG A 1 93 ? -18.097 8.245 26.161 1.00 78.56 93 ARG A N 1
ATOM 766 C CA . ARG A 1 93 ? -18.675 8.806 24.934 1.00 78.56 93 ARG A CA 1
ATOM 767 C C . ARG A 1 93 ? -20.155 8.505 24.816 1.00 78.56 93 ARG A C 1
ATOM 769 O O . ARG A 1 93 ? -20.627 7.434 25.183 1.00 78.56 93 ARG A O 1
ATOM 776 N N . ASN A 1 94 ? -20.879 9.457 24.238 1.00 75.38 94 ASN A N 1
ATOM 777 C CA . ASN A 1 94 ? -22.285 9.298 23.917 1.00 75.38 94 ASN A CA 1
ATOM 778 C C . ASN A 1 94 ? -22.446 9.080 22.408 1.00 75.38 94 ASN A C 1
ATOM 780 O O . ASN A 1 94 ? -22.346 10.024 21.629 1.00 75.38 94 ASN A O 1
ATOM 784 N N . MET A 1 95 ? -22.688 7.829 22.018 1.00 73.06 95 MET A N 1
ATOM 785 C CA . MET A 1 95 ? -23.024 7.432 20.644 1.00 73.06 95 MET A CA 1
ATOM 786 C C . MET A 1 95 ? -24.465 6.905 20.567 1.00 73.06 95 MET A C 1
ATOM 788 O O . MET A 1 95 ? -24.737 5.914 19.894 1.00 73.06 95 MET A O 1
ATOM 792 N N . GLY A 1 96 ? -25.389 7.512 21.322 1.00 72.50 96 GLY A N 1
ATOM 793 C CA . GLY A 1 96 ? -26.798 7.114 21.375 1.00 72.50 96 GLY A CA 1
ATOM 794 C C . GLY A 1 96 ? -27.206 6.558 22.740 1.00 72.50 96 GLY A C 1
ATOM 795 O O . GLY A 1 96 ? -26.954 7.171 23.775 1.00 72.50 96 GLY A O 1
ATOM 796 N N . LYS A 1 97 ? -27.886 5.404 22.770 1.00 69.81 97 LYS A N 1
ATOM 797 C CA . LYS A 1 97 ? -28.298 4.783 24.040 1.00 69.81 97 LYS A CA 1
ATOM 798 C C . LYS A 1 97 ? -27.049 4.362 24.820 1.00 69.81 97 LYS A C 1
ATOM 800 O O . LYS A 1 97 ? -26.171 3.703 24.268 1.00 69.81 97 LYS A O 1
ATOM 805 N N . GLN A 1 98 ? -26.962 4.763 26.085 1.00 71.62 98 GLN A N 1
ATOM 806 C CA . GLN A 1 98 ? -25.794 4.487 26.916 1.00 71.62 98 GLN A CA 1
ATOM 807 C C . GLN A 1 98 ? -25.756 2.997 27.279 1.00 71.62 98 GLN A C 1
ATOM 809 O O . GLN A 1 98 ? -26.683 2.484 27.904 1.00 71.62 98 GLN A O 1
ATOM 814 N N . TYR A 1 99 ? -24.691 2.316 26.861 1.00 77.69 99 TYR A N 1
ATOM 815 C CA . TYR A 1 99 ? -24.410 0.920 27.178 1.00 77.69 99 TYR A CA 1
ATOM 816 C C . TYR A 1 99 ? -22.956 0.837 27.644 1.00 77.69 99 TYR A C 1
ATOM 818 O O . TYR A 1 99 ? -22.039 1.098 26.869 1.00 77.69 99 TYR A O 1
ATOM 826 N N . VAL A 1 100 ? -22.756 0.545 28.930 1.00 84.56 100 VAL A N 1
ATOM 827 C CA . VAL A 1 100 ? -21.430 0.527 29.560 1.00 84.56 100 VAL A CA 1
ATOM 828 C C . VAL A 1 100 ? -21.033 -0.911 29.832 1.00 84.56 100 VAL A C 1
ATOM 830 O O . VAL A 1 100 ? -21.742 -1.633 30.529 1.00 84.56 100 VAL A O 1
ATOM 833 N N . ASP A 1 101 ? -19.882 -1.306 29.305 1.00 88.75 101 ASP A N 1
ATOM 834 C CA . ASP A 1 101 ? -19.304 -2.626 29.493 1.00 88.75 101 ASP A CA 1
ATOM 835 C C . ASP A 1 101 ? -17.777 -2.537 29.401 1.00 88.75 101 ASP A C 1
ATOM 837 O O . ASP A 1 101 ? -17.191 -2.293 28.341 1.00 88.75 101 ASP A O 1
ATOM 841 N N . GLN A 1 102 ? -17.110 -2.739 30.537 1.00 90.44 102 GLN A N 1
ATOM 842 C CA . GLN A 1 102 ? -15.652 -2.664 30.595 1.00 90.44 102 GLN A CA 1
ATOM 843 C C . GLN A 1 102 ? -14.964 -3.785 29.810 1.00 90.44 102 GLN A C 1
ATOM 845 O O . GLN A 1 102 ? -13.847 -3.576 29.338 1.00 90.44 102 GLN A O 1
ATOM 850 N N . ASN A 1 103 ? -15.609 -4.942 29.624 1.00 89.69 103 ASN A N 1
ATOM 851 C CA . ASN A 1 103 ? -15.030 -6.038 28.850 1.00 89.69 103 ASN A CA 1
ATOM 852 C C . ASN A 1 103 ? -14.982 -5.671 27.367 1.00 89.69 103 ASN A C 1
ATOM 854 O O . ASN A 1 103 ? -13.935 -5.834 26.742 1.00 89.69 103 ASN A O 1
ATOM 858 N N . TYR A 1 104 ? -16.067 -5.110 26.819 1.00 88.94 104 TYR A N 1
ATOM 859 C CA . TYR A 1 104 ? -16.059 -4.605 25.443 1.00 88.94 104 TYR A CA 1
ATOM 860 C C . TYR A 1 104 ? -15.065 -3.454 25.281 1.00 88.94 104 TYR A C 1
ATOM 862 O O . TYR A 1 104 ? -14.282 -3.458 24.334 1.00 88.94 104 TYR A O 1
ATOM 870 N N . SER A 1 105 ? -15.018 -2.516 26.233 1.00 90.94 105 SER A N 1
ATOM 871 C CA . SER A 1 105 ? -14.033 -1.428 26.204 1.00 90.94 105 SER A CA 1
ATOM 872 C C . SER A 1 105 ? -12.593 -1.952 26.136 1.00 90.94 105 SER A C 1
ATOM 874 O O . SER A 1 105 ? -11.823 -1.560 25.256 1.00 90.94 105 SER A O 1
ATOM 876 N N . ALA A 1 106 ? -12.234 -2.892 27.016 1.00 92.81 106 ALA A N 1
ATOM 877 C CA . ALA A 1 106 ? -10.910 -3.502 27.031 1.00 92.81 106 ALA A CA 1
ATOM 878 C C . ALA A 1 106 ? -10.622 -4.295 25.746 1.00 92.81 106 ALA A C 1
ATOM 880 O O . ALA A 1 106 ? -9.509 -4.235 25.225 1.00 92.81 106 ALA A O 1
ATOM 881 N N . TRP A 1 107 ? -11.617 -5.006 25.210 1.00 93.62 107 TRP A N 1
ATOM 882 C CA . TRP A 1 107 ? -11.479 -5.774 23.976 1.00 93.62 107 TRP A CA 1
ATOM 883 C C . TRP A 1 107 ? -11.187 -4.876 22.769 1.00 93.62 107 TRP A C 1
ATOM 885 O O . TRP A 1 107 ? -10.218 -5.117 22.049 1.00 93.62 107 TRP A O 1
ATOM 895 N N . PHE A 1 108 ? -11.950 -3.794 22.579 1.00 92.94 108 PHE A N 1
ATOM 896 C CA . PHE A 1 108 ? -11.711 -2.851 21.482 1.00 92.94 108 PHE A CA 1
ATOM 897 C C . PHE A 1 108 ? -10.359 -2.133 21.630 1.00 92.94 108 PHE A C 1
ATOM 899 O O . PHE A 1 108 ? -9.653 -1.977 20.633 1.00 92.94 108 PHE A O 1
ATOM 906 N N . LYS A 1 109 ? -9.921 -1.808 22.860 1.00 93.44 109 LYS A N 1
ATOM 907 C CA . LYS A 1 109 ? -8.554 -1.300 23.113 1.00 93.44 109 LYS A CA 1
ATOM 908 C C . LYS A 1 109 ? -7.484 -2.293 22.667 1.00 93.44 109 LYS A C 1
ATOM 910 O O . LYS A 1 109 ? -6.561 -1.907 21.956 1.00 93.44 109 LYS A O 1
ATOM 915 N N . GLN A 1 110 ? -7.636 -3.577 22.994 1.00 94.44 110 GLN A N 1
ATOM 916 C CA . GLN A 1 110 ? -6.704 -4.616 22.541 1.00 94.44 110 GLN A CA 1
ATOM 917 C C . GLN A 1 110 ? -6.679 -4.752 21.012 1.00 94.44 110 GLN A C 1
ATOM 919 O O . GLN A 1 110 ? -5.612 -4.957 20.431 1.00 94.44 110 GLN A O 1
ATOM 924 N N . ILE A 1 111 ? -7.823 -4.627 20.330 1.00 93.31 111 ILE A N 1
ATOM 925 C CA . ILE A 1 111 ? -7.852 -4.608 18.860 1.00 93.31 111 ILE A CA 1
ATOM 926 C C . ILE A 1 111 ? -7.108 -3.379 18.320 1.00 93.31 111 ILE A C 1
ATOM 928 O O . ILE A 1 111 ? -6.260 -3.536 17.439 1.00 93.31 111 ILE A O 1
ATOM 932 N N . GLY A 1 112 ? -7.341 -2.191 18.884 1.00 93.12 112 GLY A N 1
ATOM 933 C CA . GLY A 1 112 ? -6.606 -0.968 18.544 1.00 93.12 112 GLY A CA 1
ATOM 934 C C . GLY A 1 112 ? -5.091 -1.120 18.716 1.00 93.12 112 GLY A C 1
ATOM 935 O O . GLY A 1 112 ? -4.328 -0.813 17.801 1.00 93.12 112 GLY A O 1
ATOM 936 N N . GLU A 1 113 ? -4.634 -1.703 19.826 1.00 94.12 113 GLU A N 1
ATOM 937 C CA . GLU A 1 113 ? -3.215 -2.002 20.063 1.00 94.12 113 GLU A CA 1
ATOM 938 C C . GLU A 1 113 ? -2.644 -2.983 19.030 1.00 94.12 113 GLU A C 1
ATOM 940 O O . GLU A 1 113 ? -1.540 -2.787 18.514 1.00 94.12 113 GLU A O 1
ATOM 945 N N . ARG A 1 114 ? -3.391 -4.036 18.675 1.00 92.31 114 ARG A N 1
ATOM 946 C CA . ARG A 1 114 ? -2.978 -4.989 17.632 1.00 92.31 114 ARG A CA 1
ATOM 947 C C . ARG A 1 114 ? -2.835 -4.307 16.273 1.00 92.31 114 ARG A C 1
ATOM 949 O O . ARG A 1 114 ? -1.867 -4.596 15.570 1.00 92.31 114 ARG A O 1
ATOM 956 N N . ILE A 1 115 ? -3.752 -3.400 15.924 1.00 92.00 115 ILE A N 1
ATOM 957 C CA . ILE A 1 115 ? -3.683 -2.590 14.699 1.00 92.00 115 ILE A CA 1
ATOM 958 C C . ILE A 1 115 ? -2.470 -1.656 14.756 1.00 92.00 115 ILE A C 1
ATOM 960 O O . ILE A 1 115 ? -1.671 -1.633 13.820 1.00 92.00 115 ILE A O 1
ATOM 964 N N . SER A 1 116 ? -2.262 -0.953 15.873 1.00 91.88 116 SER A N 1
ATOM 965 C CA . SER A 1 116 ? -1.120 -0.056 16.099 1.00 91.88 116 SER A CA 1
ATOM 966 C C . SER A 1 116 ? 0.234 -0.777 16.013 1.00 91.88 116 SER A C 1
ATOM 968 O O . SER A 1 116 ? 1.225 -0.215 15.543 1.00 91.88 116 SER A O 1
ATOM 970 N N . ASN A 1 117 ? 0.281 -2.067 16.339 1.00 90.44 117 ASN A N 1
ATOM 971 C CA . ASN A 1 117 ? 1.485 -2.888 16.224 1.00 90.44 117 ASN A CA 1
ATOM 972 C C . ASN A 1 117 ? 1.710 -3.500 14.827 1.00 90.44 117 ASN A C 1
ATOM 974 O O . ASN A 1 117 ? 2.744 -4.135 14.597 1.00 90.44 117 ASN A O 1
ATOM 978 N N . LEU A 1 118 ? 0.800 -3.302 13.862 1.00 88.75 118 LEU A N 1
ATOM 979 C CA . LEU A 1 118 ? 0.995 -3.783 12.490 1.00 88.75 118 LEU A CA 1
ATOM 980 C C . LEU A 1 118 ? 2.229 -3.130 11.858 1.00 88.75 118 LEU A C 1
ATOM 982 O O . LEU A 1 118 ? 2.355 -1.900 11.804 1.00 88.75 118 LEU A O 1
ATOM 986 N N . ASN A 1 119 ? 3.131 -3.968 11.345 1.00 79.69 119 ASN A N 1
ATOM 987 C CA . ASN A 1 119 ? 4.395 -3.542 10.758 1.00 79.69 119 ASN A CA 1
ATOM 988 C C . ASN A 1 119 ? 4.463 -3.915 9.275 1.00 79.69 119 ASN A C 1
ATOM 990 O O . ASN A 1 119 ? 4.465 -5.090 8.901 1.00 79.69 119 ASN A O 1
ATOM 994 N N . TYR A 1 120 ? 4.599 -2.900 8.428 1.00 71.06 120 TYR A N 1
ATOM 995 C CA . TYR A 1 120 ? 4.699 -3.049 6.979 1.00 71.06 120 TYR A CA 1
ATOM 996 C C . TYR A 1 120 ? 5.904 -3.907 6.528 1.00 71.06 120 TYR A C 1
ATOM 998 O O . TYR A 1 120 ? 5.854 -4.542 5.477 1.00 71.06 120 TYR A O 1
ATOM 1006 N N . LYS A 1 121 ? 6.976 -4.001 7.334 1.00 74.19 121 LYS A N 1
ATOM 1007 C CA . LYS A 1 121 ? 8.188 -4.778 7.001 1.00 74.19 121 LYS A CA 1
ATOM 1008 C C . LYS A 1 121 ? 7.987 -6.300 7.036 1.00 74.19 121 LYS A C 1
ATOM 1010 O O . LYS A 1 121 ? 8.753 -7.019 6.403 1.00 74.19 121 LYS A O 1
ATOM 1015 N N . HIS A 1 122 ? 6.969 -6.798 7.743 1.00 77.31 122 HIS A N 1
ATOM 1016 C CA . HIS A 1 122 ? 6.691 -8.233 7.895 1.00 77.31 122 HIS A CA 1
ATOM 1017 C C . HIS A 1 122 ? 5.360 -8.621 7.236 1.00 77.31 122 HIS A C 1
ATOM 1019 O O . HIS A 1 122 ? 4.441 -9.098 7.904 1.00 77.31 122 HIS A O 1
ATOM 1025 N N . SER A 1 123 ? 5.254 -8.423 5.919 1.00 77.25 123 SER A N 1
ATOM 1026 C CA . SER A 1 123 ? 4.006 -8.543 5.143 1.00 77.25 123 SER A CA 1
ATOM 1027 C C . SER A 1 123 ? 3.205 -9.832 5.394 1.00 77.25 123 SER A C 1
ATOM 1029 O O . SER A 1 123 ? 1.986 -9.773 5.539 1.00 77.25 123 SER A O 1
ATOM 1031 N N . THR A 1 124 ? 3.853 -10.992 5.531 1.00 82.00 124 THR A N 1
ATOM 1032 C CA . THR A 1 124 ? 3.185 -12.286 5.784 1.00 82.00 124 THR A CA 1
ATOM 1033 C C . THR A 1 124 ? 2.614 -12.421 7.196 1.00 82.00 124 THR A C 1
ATOM 1035 O O . THR A 1 124 ? 1.585 -13.068 7.393 1.00 82.00 124 THR A O 1
ATOM 1038 N N . VAL A 1 125 ? 3.283 -11.855 8.203 1.00 83.50 125 VAL A N 1
ATOM 1039 C CA . VAL A 1 125 ? 2.786 -11.855 9.588 1.00 83.50 125 VAL A CA 1
ATOM 1040 C C . VAL A 1 125 ? 1.656 -10.841 9.708 1.00 83.50 125 VAL A C 1
ATOM 1042 O O . VAL A 1 125 ? 0.569 -11.195 10.150 1.00 83.50 125 VAL A O 1
ATOM 1045 N N . THR A 1 126 ? 1.877 -9.628 9.207 1.00 86.12 126 THR A N 1
ATOM 1046 C CA . THR A 1 126 ? 0.901 -8.533 9.189 1.00 86.12 126 THR A CA 1
ATOM 1047 C C . THR A 1 126 ? -0.384 -8.936 8.470 1.00 86.12 126 THR A C 1
ATOM 1049 O O . THR A 1 126 ? -1.462 -8.739 9.018 1.00 86.12 126 THR A O 1
ATOM 1052 N N . GLY A 1 127 ? -0.295 -9.609 7.317 1.00 86.94 127 GLY A N 1
ATOM 1053 C CA . GLY A 1 127 ? -1.471 -10.104 6.597 1.00 86.94 127 GLY A CA 1
ATOM 1054 C C . GLY A 1 127 ? -2.276 -11.158 7.369 1.00 86.94 127 GLY A C 1
ATOM 1055 O O . GLY A 1 127 ? -3.503 -11.149 7.325 1.00 86.94 127 GLY A O 1
ATOM 1056 N N . ARG A 1 128 ? -1.617 -12.047 8.128 1.00 88.75 128 ARG A N 1
ATOM 1057 C CA . ARG A 1 128 ? -2.318 -12.998 9.013 1.00 88.75 128 ARG A CA 1
ATOM 1058 C C . ARG A 1 128 ? -2.985 -12.287 10.188 1.00 88.75 128 ARG A C 1
ATOM 1060 O O . ARG A 1 128 ? -4.123 -12.609 10.517 1.00 88.75 128 ARG A O 1
ATOM 1067 N N . THR A 1 129 ? -2.304 -11.313 10.788 1.00 88.31 129 THR A N 1
ATOM 1068 C CA . THR A 1 129 ? -2.857 -10.509 11.884 1.00 88.31 129 THR A CA 1
ATOM 1069 C C . THR A 1 129 ? -4.072 -9.706 11.427 1.00 88.31 129 THR A C 1
ATOM 1071 O O . THR A 1 129 ? -5.082 -9.733 12.119 1.00 88.31 129 THR A O 1
ATOM 1074 N N . ILE A 1 130 ? -4.015 -9.079 10.247 1.00 90.69 130 ILE A N 1
ATOM 1075 C CA . ILE A 1 130 ? -5.146 -8.375 9.626 1.00 90.69 130 ILE A CA 1
ATOM 1076 C C . ILE A 1 130 ? -6.348 -9.305 9.478 1.00 90.69 130 ILE A C 1
ATOM 1078 O O . ILE A 1 130 ? -7.422 -8.989 9.976 1.00 90.69 130 ILE A O 1
ATOM 1082 N N . LYS A 1 131 ? -6.164 -10.486 8.873 1.00 92.06 131 LYS A N 1
ATOM 1083 C CA . LYS A 1 131 ? -7.255 -11.462 8.719 1.00 92.06 131 LYS A CA 1
ATOM 1084 C C . LYS A 1 131 ? -7.851 -11.878 10.061 1.00 92.06 131 LYS A C 1
ATOM 1086 O O . LYS A 1 131 ? -9.063 -11.987 10.182 1.00 92.06 131 LYS A O 1
ATOM 1091 N N . SER A 1 132 ? -7.007 -12.081 11.073 1.00 92.75 132 SER A N 1
ATOM 1092 C CA . SER A 1 132 ? -7.466 -12.400 12.427 1.00 92.75 132 SER A CA 1
ATOM 1093 C C . SER A 1 132 ? -8.248 -11.252 13.075 1.00 92.75 132 SER A C 1
ATOM 1095 O O . SER A 1 132 ? -9.187 -11.527 13.812 1.00 92.75 132 SER A O 1
ATOM 1097 N N . ILE A 1 133 ? -7.873 -9.993 12.829 1.00 93.00 133 ILE A N 1
ATOM 1098 C CA . ILE A 1 133 ? -8.609 -8.821 13.325 1.00 93.00 133 ILE A CA 1
ATOM 1099 C C . ILE A 1 133 ? -9.960 -8.706 12.618 1.00 93.00 133 ILE A C 1
ATOM 1101 O O . ILE A 1 133 ? -10.967 -8.547 13.295 1.00 93.00 133 ILE A O 1
ATOM 1105 N N . ILE A 1 134 ? -9.992 -8.842 11.288 1.00 92.19 134 ILE A N 1
ATOM 1106 C CA . ILE A 1 134 ? -11.234 -8.798 10.503 1.00 92.19 134 ILE A CA 1
ATOM 1107 C C . ILE A 1 134 ? -12.205 -9.876 10.988 1.00 92.19 134 ILE A C 1
ATOM 1109 O O . ILE A 1 134 ? -13.336 -9.548 11.319 1.00 92.19 134 ILE A O 1
ATOM 1113 N N . GLN A 1 135 ? -11.739 -11.119 11.145 1.00 92.31 135 GLN A N 1
ATOM 1114 C CA . GLN A 1 135 ? -12.580 -12.201 11.660 1.00 92.31 135 GLN A CA 1
ATOM 1115 C C . GLN A 1 135 ? -13.123 -11.889 13.061 1.00 92.31 135 GLN A C 1
ATOM 1117 O O . GLN A 1 135 ? -14.304 -12.071 13.317 1.00 92.31 135 GLN A O 1
ATOM 1122 N N . ALA A 1 136 ? -12.281 -11.373 13.960 1.00 91.75 136 ALA A N 1
ATOM 1123 C CA . ALA A 1 136 ? -12.712 -11.013 15.309 1.00 91.75 136 ALA A CA 1
ATOM 1124 C C . ALA A 1 136 ? -13.763 -9.883 15.309 1.00 91.75 136 ALA A C 1
ATOM 1126 O O . ALA A 1 136 ? -14.652 -9.871 16.158 1.00 91.75 136 ALA A O 1
ATOM 1127 N N . LEU A 1 137 ? -13.670 -8.943 14.361 1.00 90.38 137 LEU A N 1
ATOM 1128 C CA . LEU A 1 137 ? -14.664 -7.887 14.159 1.00 90.38 137 LEU A CA 1
ATOM 1129 C C . LEU A 1 137 ? -15.960 -8.411 13.520 1.00 90.38 137 LEU A C 1
ATOM 1131 O O . LEU A 1 137 ? -17.026 -7.897 13.841 1.00 90.38 137 LEU A O 1
ATOM 1135 N N . ASP A 1 138 ? -15.890 -9.413 12.643 1.00 89.88 138 ASP A N 1
ATOM 1136 C CA . ASP A 1 138 ? -17.079 -10.084 12.100 1.00 89.88 138 ASP A CA 1
ATOM 1137 C C . ASP A 1 138 ? -17.827 -10.848 13.201 1.00 89.88 138 ASP A C 1
ATOM 1139 O O . ASP A 1 138 ? -19.047 -10.737 13.320 1.00 89.88 138 ASP A O 1
ATOM 1143 N N . ASP A 1 139 ? -17.093 -11.565 14.057 1.00 89.00 139 ASP A N 1
ATOM 1144 C CA . ASP A 1 139 ? -17.672 -12.345 15.152 1.00 89.00 139 ASP A CA 1
ATOM 1145 C C . ASP A 1 139 ? -18.398 -11.439 16.166 1.00 89.00 139 ASP A C 1
ATOM 1147 O O . ASP A 1 139 ? -19.458 -11.803 16.679 1.00 89.00 139 ASP A O 1
ATOM 1151 N N . ILE A 1 140 ? -17.861 -10.239 16.440 1.00 88.75 140 ILE A N 1
ATOM 1152 C CA . ILE A 1 140 ? -18.442 -9.309 17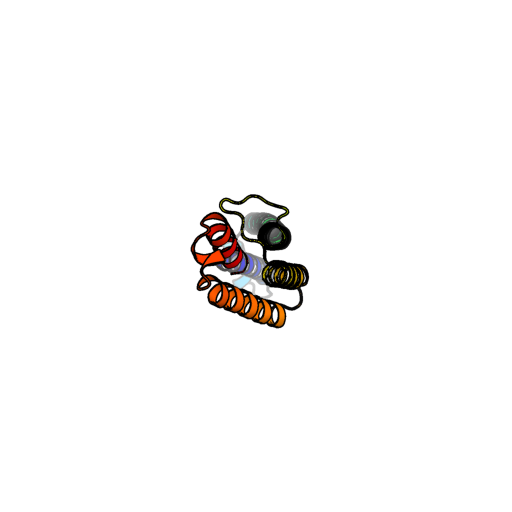.420 1.00 88.75 140 ILE A CA 1
ATOM 1153 C C . ILE A 1 140 ? -19.643 -8.509 16.885 1.00 88.75 140 ILE A C 1
ATOM 1155 O O . ILE A 1 140 ? -20.418 -7.958 17.667 1.00 88.75 140 ILE A O 1
ATOM 1159 N N . GLU A 1 141 ? -19.836 -8.453 15.565 1.00 82.19 141 GLU A N 1
ATOM 1160 C CA . GLU A 1 141 ? -20.914 -7.680 14.927 1.00 82.19 141 GLU A CA 1
ATOM 1161 C C . GLU A 1 141 ? -22.312 -8.276 15.184 1.00 82.19 141 GLU A C 1
ATOM 1163 O O . GLU A 1 141 ? -23.317 -7.574 15.069 1.00 82.19 141 GLU A O 1
ATOM 1168 N N . ILE A 1 142 ? -22.369 -9.552 15.587 1.00 81.75 142 ILE A N 1
ATOM 1169 C CA . ILE A 1 142 ? -23.597 -10.313 15.879 1.00 81.75 142 ILE A CA 1
ATOM 1170 C C . ILE A 1 142 ? -24.147 -9.997 17.287 1.00 81.75 142 ILE A C 1
ATOM 1172 O O . ILE A 1 142 ? -25.275 -10.353 17.622 1.00 81.75 142 ILE A O 1
ATOM 1176 N N . TYR A 1 143 ? -23.370 -9.331 18.146 1.00 84.50 143 TYR A N 1
ATOM 1177 C CA . TYR A 1 143 ? -23.793 -9.035 19.515 1.00 84.50 143 TYR A CA 1
ATOM 1178 C C . TYR A 1 143 ? -24.696 -7.796 19.559 1.00 84.50 143 TYR A C 1
ATOM 1180 O O . TYR A 1 143 ? -24.322 -6.735 19.067 1.00 84.50 143 TYR A O 1
ATOM 1188 N N . GLU A 1 144 ? -25.854 -7.904 20.221 1.00 78.44 144 GLU A N 1
ATOM 1189 C CA . GLU A 1 144 ? -26.922 -6.883 20.240 1.00 78.44 144 GLU A CA 1
ATOM 1190 C C . GLU A 1 144 ? -26.442 -5.432 20.505 1.00 78.44 144 GLU A C 1
ATOM 1192 O O . GLU A 1 144 ? -26.861 -4.534 19.763 1.00 78.44 144 GLU A O 1
ATOM 1197 N N . PRO A 1 145 ? -25.531 -5.146 21.466 1.00 74.19 145 PRO A N 1
ATOM 1198 C CA . PRO A 1 145 ? -25.061 -3.775 21.710 1.00 74.19 145 PRO A CA 1
ATOM 1199 C C . PRO A 1 145 ? -24.280 -3.173 20.532 1.00 74.19 145 PRO A C 1
ATOM 1201 O O . PRO A 1 145 ? -24.305 -1.961 20.318 1.00 74.19 145 PRO A O 1
ATOM 1204 N N . VAL A 1 146 ? -23.596 -4.022 19.762 1.00 77.69 146 VAL A N 1
ATOM 1205 C CA . VAL A 1 146 ? -22.855 -3.658 18.548 1.00 77.69 146 VAL A CA 1
ATOM 1206 C C . VAL A 1 146 ? -23.803 -3.621 17.351 1.00 77.69 146 VAL A C 1
ATOM 1208 O O . VAL A 1 146 ? -23.754 -2.690 16.549 1.00 77.69 146 VAL A O 1
ATOM 1211 N N . GLU A 1 147 ? -24.719 -4.588 17.261 1.00 79.06 147 GLU A N 1
ATOM 1212 C CA . GLU A 1 147 ? -25.670 -4.709 16.161 1.00 79.06 147 GLU A CA 1
ATOM 1213 C C . GLU A 1 147 ? -26.610 -3.494 16.074 1.00 79.06 147 GLU A C 1
ATOM 1215 O O . GLU A 1 147 ? -26.940 -3.009 14.987 1.00 79.06 147 GLU A O 1
ATOM 1220 N N . THR A 1 148 ? -27.032 -2.982 17.226 1.00 78.88 148 THR A N 1
ATOM 1221 C CA . THR A 1 148 ? -28.056 -1.936 17.310 1.00 78.88 148 THR A CA 1
ATOM 1222 C C . THR A 1 148 ? -27.483 -0.533 17.075 1.00 78.88 148 THR A C 1
ATOM 1224 O O . THR A 1 148 ? -28.217 0.387 16.708 1.00 78.88 148 THR A O 1
ATOM 1227 N N . ASN A 1 149 ? -26.171 -0.341 17.256 1.00 84.94 149 ASN A N 1
ATOM 1228 C CA . ASN A 1 149 ? -25.537 0.966 17.127 1.00 84.94 149 ASN A CA 1
ATOM 1229 C C . ASN A 1 149 ? -24.960 1.188 15.716 1.00 84.94 149 ASN A C 1
ATOM 1231 O O . ASN A 1 149 ? -23.906 0.666 15.353 1.00 84.94 149 ASN A O 1
ATOM 1235 N N . VAL A 1 150 ? -25.636 2.033 14.931 1.00 86.06 150 VAL A N 1
ATOM 1236 C CA . VAL A 1 150 ? -25.249 2.373 13.548 1.00 86.06 150 VAL A CA 1
ATOM 1237 C C . VAL A 1 150 ? -23.839 2.967 13.464 1.00 86.06 150 VAL A C 1
ATOM 1239 O O . VAL A 1 150 ? -23.111 2.671 12.517 1.00 86.06 150 VAL A O 1
ATOM 1242 N N . GLN A 1 151 ? -23.430 3.776 14.446 1.00 86.94 151 GLN A N 1
ATOM 1243 C CA . GLN A 1 151 ? -22.110 4.406 14.449 1.00 86.94 151 GLN A CA 1
ATOM 1244 C C . GLN A 1 151 ? -21.000 3.374 14.687 1.00 86.94 151 GLN A C 1
ATOM 1246 O O . GLN A 1 151 ? -19.990 3.394 13.986 1.00 86.94 151 GLN A O 1
ATOM 1251 N N . ILE A 1 152 ? -21.215 2.426 15.604 1.00 87.38 152 ILE A N 1
ATOM 1252 C CA . ILE A 1 152 ? -20.269 1.327 15.854 1.00 87.38 152 ILE A CA 1
ATOM 1253 C C . ILE A 1 152 ? -20.150 0.438 14.614 1.00 87.38 152 ILE A C 1
ATOM 1255 O O . ILE A 1 152 ? -19.037 0.138 14.188 1.00 87.38 152 ILE A O 1
ATOM 1259 N N . LYS A 1 153 ? -21.275 0.084 13.979 1.00 88.81 153 LYS A N 1
ATOM 1260 C CA . LYS A 1 153 ? -21.271 -0.653 12.705 1.00 88.81 153 LYS A CA 1
ATOM 1261 C C . LYS A 1 153 ? -20.477 0.072 11.626 1.00 88.81 153 LYS A C 1
ATOM 1263 O O . LYS A 1 153 ? -19.648 -0.544 10.965 1.00 88.81 153 LYS A O 1
ATOM 1268 N N . HIS A 1 154 ? -20.696 1.375 11.458 1.00 90.38 154 HIS A N 1
ATOM 1269 C CA . HIS A 1 154 ? -19.959 2.165 10.477 1.00 90.38 154 HIS A CA 1
ATOM 1270 C C . HIS A 1 154 ? -18.446 2.126 10.731 1.00 90.38 154 HIS A C 1
ATOM 1272 O O . HIS A 1 154 ? -17.685 1.830 9.813 1.00 90.38 154 HIS A O 1
ATOM 1278 N N . PHE A 1 155 ? -18.020 2.345 11.976 1.00 91.06 155 PHE A N 1
ATOM 1279 C CA . PHE A 1 155 ? -16.612 2.287 12.365 1.00 91.06 155 PHE A CA 1
ATOM 1280 C C . PHE A 1 155 ? -15.993 0.904 12.138 1.00 91.06 155 PHE A C 1
ATOM 1282 O O . PHE A 1 155 ? -14.910 0.809 11.568 1.00 91.06 155 PHE A O 1
ATOM 1289 N N . ILE A 1 156 ? -16.701 -0.171 12.488 1.00 90.19 156 ILE A N 1
ATOM 1290 C CA . ILE A 1 156 ? -16.255 -1.546 12.232 1.00 90.19 156 ILE A CA 1
ATOM 1291 C C . ILE A 1 156 ? -16.089 -1.807 10.725 1.00 90.19 156 ILE A C 1
ATOM 1293 O O . ILE A 1 156 ? -15.076 -2.366 10.304 1.00 90.19 156 ILE A O 1
ATOM 1297 N N . GLN A 1 157 ? -17.048 -1.383 9.901 1.00 91.56 157 GLN A N 1
ATOM 1298 C CA . GLN A 1 157 ? -17.003 -1.581 8.448 1.00 91.56 157 GLN A CA 1
ATOM 1299 C C . GLN A 1 157 ? -15.876 -0.774 7.787 1.00 91.56 157 GLN A C 1
ATOM 1301 O O . GLN A 1 157 ? -15.145 -1.310 6.950 1.00 91.56 157 GLN A O 1
ATOM 1306 N N . GLU A 1 158 ? -15.673 0.480 8.196 1.00 92.00 158 GLU A N 1
ATOM 1307 C CA . GLU A 1 158 ? -14.558 1.294 7.704 1.00 92.00 158 GLU A CA 1
ATOM 1308 C C . GLU A 1 158 ? -13.206 0.705 8.132 1.00 92.00 158 GLU A C 1
ATOM 1310 O O . GLU A 1 158 ? -12.307 0.600 7.301 1.00 92.00 158 GLU A O 1
ATOM 1315 N N . THR A 1 159 ? -13.064 0.209 9.368 1.00 90.75 159 THR A N 1
ATOM 1316 C CA . THR A 1 159 ? -11.845 -0.501 9.792 1.00 90.75 159 THR A CA 1
ATOM 1317 C C . THR A 1 159 ? -11.556 -1.721 8.918 1.00 90.75 159 THR A C 1
ATOM 1319 O O . THR A 1 159 ? -10.424 -1.891 8.473 1.00 90.75 159 THR A O 1
ATOM 1322 N N . LYS A 1 160 ? -12.554 -2.562 8.613 1.00 91.06 160 LYS A N 1
ATOM 1323 C CA . LYS A 1 160 ? -12.350 -3.719 7.719 1.00 91.06 160 LYS A CA 1
ATOM 1324 C C . LYS A 1 160 ? -11.890 -3.283 6.329 1.00 91.06 160 LYS A C 1
ATOM 1326 O O . LYS A 1 160 ? -10.991 -3.897 5.764 1.00 91.06 160 LYS A O 1
ATOM 1331 N N . LYS A 1 161 ? -12.482 -2.213 5.798 1.00 91.25 161 LYS A N 1
ATOM 1332 C CA . LYS A 1 161 ? -12.153 -1.659 4.482 1.00 91.25 161 LYS A CA 1
ATOM 1333 C C . LYS A 1 161 ? -10.737 -1.081 4.421 1.00 91.25 161 LYS A C 1
ATOM 1335 O O . LYS A 1 161 ? -10.055 -1.320 3.436 1.00 91.25 161 LYS A O 1
ATOM 1340 N N . TYR A 1 162 ? -10.293 -0.355 5.446 1.00 88.38 162 TYR A N 1
ATOM 1341 C CA . TYR A 1 162 ? -8.941 0.218 5.507 1.00 88.38 162 TYR A CA 1
ATOM 1342 C C . TYR A 1 162 ? -7.839 -0.826 5.745 1.00 88.38 162 TYR A C 1
ATOM 1344 O O . TYR A 1 162 ? -6.676 -0.575 5.436 1.00 88.38 162 TYR A O 1
ATOM 1352 N N . LEU A 1 163 ? -8.180 -1.991 6.304 1.00 85.12 163 LEU A N 1
ATOM 1353 C CA . LEU A 1 163 ? -7.226 -3.079 6.537 1.00 85.12 163 LEU A CA 1
ATOM 1354 C C . LEU A 1 163 ? -7.042 -4.023 5.331 1.00 85.12 163 LEU A C 1
ATOM 1356 O O . LEU A 1 163 ? -6.095 -4.814 5.347 1.00 85.12 163 LEU A O 1
ATOM 1360 N N . LEU A 1 164 ? -7.925 -3.972 4.326 1.00 78.25 164 LEU A N 1
ATOM 1361 C CA . LEU A 1 164 ? -7.874 -4.785 3.098 1.00 78.25 164 LEU A CA 1
ATOM 1362 C C . LEU A 1 164 ? -7.010 -4.140 2.007 1.00 78.25 164 LEU A C 1
ATOM 1364 O O . LEU A 1 164 ? -6.211 -4.893 1.400 1.00 78.25 164 LEU A O 1
#

pLDDT: mean 88.64, std 5.91, range [69.81, 96.44]